Protein AF-A0A8B5Y2S9-F1 (afdb_monomer_lite)

Secondary structure (DSSP, 8-state):
--HHHHHHHHHHHHHHHHHHHHHHHTT-SSHHHHHHHHHHHHHHHH--SEEEEEEEETTEEEEEEEEES-TTTGGGPSEEGGGS-THHHH----STTGGGSSS-S---------

pLDDT: mean 71.18, std 19.57, range [27.59, 88.06]

Organism: NCBI:txid1478

Radius of gyration: 17.49 Å; chains: 1; bounding box: 39×38×59 Å

Structure (mmCIF, N/CA/C/O backbone):
data_AF-A0A8B5Y2S9-F1
#
_entry.id   AF-A0A8B5Y2S9-F1
#
loop_
_atom_site.group_PDB
_atom_site.id
_atom_site.type_symbol
_atom_site.label_atom_id
_atom_site.label_alt_id
_atom_site.label_comp_id
_atom_site.label_asym_id
_atom_site.label_entity_id
_atom_site.label_seq_id
_atom_site.pdbx_PDB_ins_code
_atom_site.Cartn_x
_atom_site.Cartn_y
_atom_site.Cartn_z
_atom_site.occupancy
_atom_site.B_iso_or_equiv
_atom_site.auth_seq_id
_atom_site.auth_comp_id
_atom_site.auth_asym_id
_atom_site.auth_atom_id
_atom_site.pdbx_PDB_model_num
ATOM 1 N N . MET A 1 1 ? 8.597 -5.375 27.428 1.00 55.69 1 MET A N 1
ATOM 2 C CA . MET A 1 1 ? 7.877 -5.818 26.216 1.00 55.69 1 MET A CA 1
ATOM 3 C C . MET A 1 1 ? 8.911 -6.187 25.168 1.00 55.69 1 MET A C 1
ATOM 5 O O . MET A 1 1 ? 9.623 -5.302 24.690 1.00 55.69 1 MET A O 1
ATOM 9 N N . ASN A 1 2 ? 9.067 -7.482 24.902 1.00 74.56 2 ASN A N 1
ATOM 10 C CA . ASN A 1 2 ? 10.093 -8.019 24.007 1.00 74.56 2 ASN A CA 1
ATOM 11 C C . ASN A 1 2 ? 9.747 -7.740 22.535 1.00 74.56 2 ASN A C 1
ATOM 13 O O . ASN A 1 2 ? 8.587 -7.529 22.180 1.00 74.56 2 ASN A O 1
ATOM 17 N N . LYS A 1 3 ? 10.762 -7.742 21.658 1.00 73.62 3 LYS A N 1
ATOM 18 C CA . LYS A 1 3 ? 10.637 -7.441 20.215 1.00 73.62 3 LYS A CA 1
ATOM 19 C C . LYS A 1 3 ? 9.526 -8.255 19.527 1.00 73.62 3 LYS A C 1
ATOM 21 O O . LYS A 1 3 ? 8.798 -7.713 18.703 1.00 73.62 3 LYS A O 1
ATOM 26 N N . SER A 1 4 ? 9.351 -9.517 19.926 1.00 75.62 4 SER A N 1
ATOM 27 C CA . SER A 1 4 ? 8.308 -10.408 19.400 1.00 75.62 4 SER A CA 1
ATOM 28 C C . SER A 1 4 ? 6.885 -9.956 19.754 1.00 75.62 4 SER A C 1
ATOM 30 O O . SER A 1 4 ? 6.002 -9.996 18.905 1.00 75.62 4 SER A O 1
ATOM 32 N N . GLU A 1 5 ? 6.658 -9.466 20.975 1.00 79.81 5 GLU A N 1
ATOM 33 C CA . GLU A 1 5 ? 5.334 -9.011 21.430 1.00 79.81 5 GLU A CA 1
ATOM 34 C C . GLU A 1 5 ? 4.921 -7.708 20.738 1.00 79.81 5 GLU A C 1
ATOM 36 O O . GLU A 1 5 ? 3.758 -7.529 20.385 1.00 79.81 5 GLU A O 1
ATOM 41 N N . LYS A 1 6 ? 5.885 -6.803 20.505 1.00 77.25 6 LYS A N 1
ATOM 42 C CA . LYS A 1 6 ? 5.662 -5.574 19.726 1.00 77.25 6 LYS A CA 1
ATOM 43 C C . LYS A 1 6 ? 5.266 -5.895 18.285 1.00 77.25 6 LYS A C 1
ATOM 45 O O . LYS A 1 6 ? 4.322 -5.301 17.777 1.00 77.25 6 LYS A O 1
ATOM 50 N N . ARG A 1 7 ? 5.959 -6.853 17.656 1.00 78.94 7 ARG A N 1
ATOM 51 C CA . ARG A 1 7 ? 5.646 -7.316 16.298 1.00 78.94 7 ARG A CA 1
ATOM 52 C C . ARG A 1 7 ? 4.257 -7.948 16.229 1.00 78.94 7 ARG A C 1
ATOM 54 O O . ARG A 1 7 ? 3.490 -7.597 15.348 1.00 78.94 7 ARG A O 1
ATOM 61 N N . MET A 1 8 ? 3.918 -8.820 17.177 1.00 80.12 8 MET A N 1
ATOM 62 C CA . MET A 1 8 ? 2.613 -9.488 17.212 1.00 80.12 8 MET A CA 1
ATOM 63 C C . MET A 1 8 ? 1.457 -8.487 17.331 1.00 80.12 8 MET A C 1
ATOM 65 O O . MET A 1 8 ? 0.513 -8.559 16.556 1.00 80.12 8 MET A O 1
ATOM 69 N N . LYS A 1 9 ? 1.572 -7.493 18.224 1.00 82.25 9 LYS A N 1
ATOM 70 C CA . LYS A 1 9 ? 0.570 -6.419 18.350 1.00 82.25 9 LYS A CA 1
ATOM 71 C C . LYS A 1 9 ? 0.437 -5.573 17.084 1.00 82.25 9 LYS A C 1
ATOM 73 O O . LYS A 1 9 ? -0.655 -5.113 16.771 1.00 82.25 9 LYS A O 1
ATOM 78 N N . LEU A 1 10 ? 1.545 -5.335 16.379 1.00 78.31 10 LEU A N 1
ATOM 79 C CA . LEU A 1 10 ? 1.525 -4.589 15.123 1.00 78.31 10 LEU A CA 1
ATOM 80 C C . LEU A 1 10 ? 0.800 -5.375 14.024 1.00 78.31 10 LEU A C 1
ATOM 82 O O . LEU A 1 10 ? -0.056 -4.809 13.353 1.00 78.31 10 LEU A O 1
ATOM 86 N N . VAL A 1 11 ? 1.100 -6.669 13.886 1.00 80.38 11 VAL A N 1
ATOM 87 C CA . VAL A 1 11 ? 0.416 -7.555 12.931 1.00 80.38 11 VAL A CA 1
ATOM 88 C C . VAL A 1 11 ? -1.078 -7.623 13.240 1.00 80.38 11 VAL A C 1
ATOM 90 O O . VAL A 1 11 ? -1.886 -7.364 12.358 1.00 80.38 11 VAL A O 1
ATOM 93 N N . GLU A 1 12 ? -1.455 -7.846 14.501 1.00 83.75 12 GLU A N 1
ATOM 94 C CA . GLU A 1 12 ? -2.862 -7.887 14.921 1.00 83.75 12 GLU A CA 1
ATOM 95 C C . GLU A 1 12 ? -3.597 -6.568 14.616 1.00 83.75 12 GLU A C 1
ATOM 97 O O . GLU A 1 12 ? -4.746 -6.571 14.169 1.00 83.75 12 GLU A O 1
ATOM 102 N N . LYS A 1 13 ? -2.935 -5.419 14.810 1.00 81.88 13 LYS A N 1
ATOM 103 C CA . LYS A 1 13 ? -3.496 -4.107 14.460 1.00 81.88 13 LYS A CA 1
ATOM 104 C C . LYS A 1 13 ? -3.727 -3.978 12.950 1.00 81.88 13 LYS A C 1
ATOM 106 O O . LYS A 1 13 ? -4.795 -3.530 12.540 1.00 81.88 13 LYS A O 1
ATOM 111 N N . ILE A 1 14 ? -2.759 -4.402 12.137 1.00 80.12 14 ILE A N 1
ATOM 112 C CA . ILE A 1 14 ? -2.859 -4.397 10.671 1.00 80.12 14 ILE A CA 1
ATOM 113 C C . ILE A 1 14 ? -3.998 -5.312 10.202 1.00 80.12 14 ILE A C 1
ATOM 115 O O . ILE A 1 14 ? -4.828 -4.888 9.401 1.00 80.12 14 ILE A O 1
ATOM 119 N N . GLU A 1 15 ? -4.087 -6.536 10.723 1.00 81.38 15 GLU A N 1
ATOM 120 C CA . GLU A 1 15 ? -5.129 -7.505 10.359 1.00 81.38 15 GLU A CA 1
ATOM 121 C C . GLU A 1 15 ? -6.535 -7.014 10.715 1.00 81.38 15 GLU A C 1
ATOM 123 O O . GLU A 1 15 ? -7.465 -7.107 9.904 1.00 81.38 15 GLU A O 1
ATOM 128 N N . ASN A 1 16 ? -6.699 -6.459 11.918 1.00 85.81 16 ASN A N 1
ATOM 129 C CA . ASN A 1 16 ? -7.972 -5.888 12.346 1.00 85.81 16 ASN A CA 1
ATOM 130 C C . ASN A 1 16 ? -8.388 -4.731 11.438 1.00 85.81 16 ASN A C 1
ATOM 132 O O . ASN A 1 16 ? -9.548 -4.668 11.017 1.00 85.81 16 ASN A O 1
ATOM 136 N N . HIS A 1 17 ? -7.443 -3.862 11.083 1.00 84.06 17 HIS A N 1
ATOM 137 C CA . HIS A 1 17 ? -7.705 -2.749 10.183 1.00 84.06 17 HIS A CA 1
ATOM 138 C C . HIS A 1 17 ? -8.068 -3.214 8.772 1.00 84.06 17 HIS A C 1
ATOM 140 O O . HIS A 1 17 ? -9.090 -2.789 8.240 1.00 84.06 17 HIS A O 1
ATOM 146 N N . LEU A 1 18 ? -7.331 -4.179 8.208 1.00 80.75 18 LEU A N 1
ATOM 147 C CA . LEU A 1 18 ? -7.660 -4.807 6.921 1.00 80.75 18 LEU A CA 1
ATOM 148 C C . LEU A 1 18 ? -9.102 -5.310 6.896 1.00 80.75 18 LEU A C 1
ATOM 150 O O . LEU A 1 18 ? -9.839 -5.057 5.943 1.00 80.75 18 LEU A O 1
ATOM 154 N N . ARG A 1 19 ? -9.531 -6.003 7.954 1.00 84.00 19 ARG A N 1
ATOM 155 C CA . ARG A 1 19 ? -10.884 -6.561 8.040 1.00 84.00 19 ARG A CA 1
ATOM 156 C C . ARG A 1 19 ? -11.962 -5.478 8.098 1.00 84.00 19 ARG A C 1
ATOM 158 O O . ARG A 1 19 ? -13.052 -5.679 7.556 1.00 84.00 19 ARG A O 1
ATOM 165 N N . LEU A 1 20 ? -11.693 -4.363 8.773 1.00 84.19 20 LEU A N 1
ATOM 166 C CA . LEU A 1 20 ? -12.609 -3.223 8.844 1.00 84.19 20 LEU A CA 1
ATOM 167 C C . LEU A 1 20 ? -12.669 -2.479 7.508 1.00 84.19 20 LEU A C 1
ATOM 169 O O . LEU A 1 20 ? -13.764 -2.263 6.986 1.00 84.19 20 LEU A O 1
ATOM 173 N N . THR A 1 21 ? -11.513 -2.166 6.928 1.00 83.12 21 THR A N 1
ATOM 174 C CA . THR A 1 21 ? -11.384 -1.515 5.622 1.00 83.12 21 THR A CA 1
ATOM 175 C C . THR A 1 21 ? -12.071 -2.342 4.539 1.00 83.12 21 THR A C 1
ATOM 177 O O . THR A 1 21 ? -12.936 -1.808 3.851 1.00 83.12 21 THR A O 1
ATOM 180 N N . ALA A 1 22 ? -11.828 -3.657 4.469 1.00 81.31 22 ALA A N 1
ATOM 181 C CA . ALA A 1 22 ? -12.434 -4.560 3.483 1.00 81.31 22 ALA A CA 1
ATOM 182 C C . ALA A 1 22 ? -13.972 -4.533 3.483 1.00 81.31 22 ALA A C 1
ATOM 184 O O . ALA A 1 22 ? -14.598 -4.569 2.426 1.00 81.31 22 ALA A O 1
ATOM 185 N N . ARG A 1 23 ? -14.606 -4.416 4.658 1.00 83.38 23 ARG A N 1
ATOM 186 C CA . ARG A 1 23 ? -16.073 -4.294 4.762 1.00 83.38 23 ARG A CA 1
ATOM 187 C C . ARG A 1 23 ? -16.600 -2.981 4.188 1.00 83.38 23 ARG A C 1
ATOM 189 O O . ARG A 1 23 ? -17.748 -2.929 3.756 1.00 83.38 23 ARG A O 1
ATOM 196 N N . ASN A 1 24 ? -15.788 -1.928 4.205 1.00 78.25 24 ASN A N 1
ATOM 197 C CA . ASN A 1 24 ? -16.136 -0.642 3.612 1.00 78.25 24 ASN A CA 1
ATOM 198 C C . ASN A 1 24 ? -15.888 -0.609 2.101 1.00 78.25 24 ASN A C 1
ATOM 200 O O . ASN A 1 24 ? -16.563 0.159 1.426 1.00 78.25 24 ASN A O 1
ATOM 204 N N . LEU A 1 25 ? -15.012 -1.470 1.565 1.00 77.31 25 LEU A N 1
ATOM 205 C CA . LEU A 1 25 ? -14.698 -1.497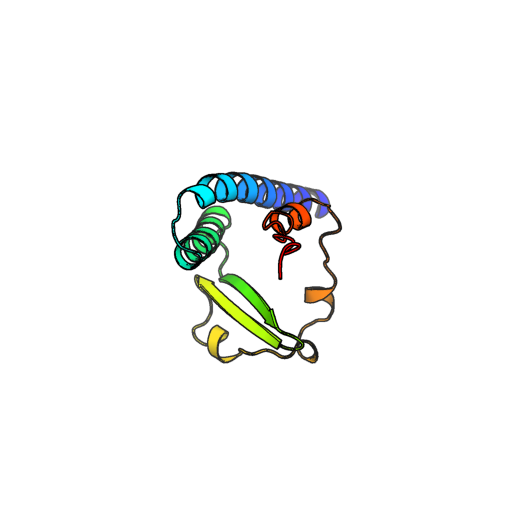 0.131 1.00 77.31 25 LEU A CA 1
ATOM 206 C C . LEU A 1 25 ? -15.901 -1.862 -0.755 1.00 77.31 25 LEU A C 1
ATOM 208 O O . LEU A 1 25 ? -15.986 -1.396 -1.881 1.00 77.31 25 LEU A O 1
ATOM 212 N N . VAL A 1 26 ? -16.872 -2.625 -0.234 1.00 74.38 26 VAL A N 1
ATOM 213 C CA . VAL A 1 26 ? -18.106 -3.020 -0.957 1.00 74.38 26 VAL A CA 1
ATOM 214 C C . VAL A 1 26 ? -18.992 -1.814 -1.322 1.00 74.38 26 VAL A C 1
ATOM 216 O O . VAL A 1 26 ? -19.973 -1.958 -2.042 1.00 74.38 26 VAL A O 1
ATOM 219 N N . LYS A 1 27 ? -18.680 -0.625 -0.798 1.00 79.31 27 LYS A N 1
ATOM 220 C CA . LYS A 1 27 ? -19.467 0.599 -0.976 1.00 79.31 27 LYS A CA 1
ATOM 221 C C . LYS A 1 27 ? -18.974 1.489 -2.122 1.00 79.31 27 LYS A C 1
ATOM 223 O O . LYS A 1 27 ? -19.612 2.507 -2.362 1.00 79.31 27 LYS A O 1
ATOM 228 N N . PHE A 1 28 ? -17.852 1.160 -2.764 1.00 83.62 28 PHE A N 1
ATOM 229 C CA . PHE A 1 28 ? -17.282 1.972 -3.841 1.00 83.62 28 PHE A CA 1
ATOM 230 C C . PHE A 1 28 ? -17.616 1.383 -5.207 1.00 83.62 28 PHE A C 1
ATOM 232 O O . PHE A 1 28 ? -17.524 0.171 -5.409 1.00 83.62 28 PHE A O 1
ATOM 239 N N . ASP A 1 29 ? -17.963 2.256 -6.149 1.00 82.94 29 ASP A N 1
ATOM 240 C CA . ASP A 1 29 ? -18.353 1.864 -7.504 1.00 82.94 29 ASP A CA 1
ATOM 241 C C . ASP A 1 29 ? -17.138 1.738 -8.434 1.00 82.94 29 ASP A C 1
ATOM 243 O O . ASP A 1 29 ? -17.216 1.110 -9.494 1.00 82.94 29 ASP A O 1
ATOM 247 N N . THR A 1 30 ? -15.992 2.310 -8.044 1.00 86.94 30 THR A N 1
ATOM 248 C CA . THR A 1 30 ? -14.771 2.292 -8.850 1.00 86.94 30 THR A CA 1
ATOM 249 C C . THR A 1 30 ? -13.571 1.686 -8.123 1.00 86.94 30 THR A C 1
ATOM 251 O O . THR A 1 30 ? -13.389 1.787 -6.906 1.00 86.94 30 THR A O 1
ATOM 254 N N . ILE A 1 31 ? -12.682 1.082 -8.917 1.00 83.81 31 ILE A N 1
ATOM 255 C CA . ILE A 1 31 ? -11.392 0.568 -8.441 1.00 83.81 31 ILE A CA 1
ATOM 256 C C . ILE A 1 31 ? -10.551 1.709 -7.856 1.00 83.81 31 ILE A C 1
ATOM 258 O O . ILE A 1 31 ? -9.898 1.519 -6.838 1.00 83.81 31 ILE A O 1
ATOM 262 N N . GLN A 1 32 ? -10.580 2.896 -8.468 1.00 83.19 32 GLN A N 1
ATOM 263 C CA . GLN A 1 32 ? -9.775 4.031 -8.020 1.00 83.19 32 GLN A CA 1
ATOM 264 C C . GLN A 1 32 ? -10.189 4.505 -6.619 1.00 83.19 32 GLN A C 1
ATOM 266 O O . GLN A 1 32 ? -9.336 4.590 -5.744 1.00 83.19 32 GLN A O 1
ATOM 271 N N . GLU A 1 33 ? -11.488 4.694 -6.368 1.00 84.62 33 GLU A N 1
ATOM 272 C CA . GLU A 1 33 ? -12.003 5.060 -5.037 1.00 84.62 33 GLU A CA 1
ATOM 273 C C . GLU A 1 33 ? -11.653 4.010 -3.978 1.00 84.62 33 GLU A C 1
ATOM 275 O O . GLU A 1 33 ? -11.263 4.343 -2.860 1.00 84.62 33 GLU A O 1
ATOM 280 N N . THR A 1 34 ? -11.739 2.731 -4.348 1.00 86.69 34 THR A N 1
ATOM 281 C CA . THR A 1 34 ? -11.366 1.608 -3.479 1.00 86.69 34 THR A CA 1
ATOM 282 C C . THR A 1 34 ? -9.891 1.685 -3.075 1.00 86.69 34 THR A C 1
ATOM 284 O O . THR A 1 34 ? -9.546 1.488 -1.906 1.00 86.69 34 THR A O 1
ATOM 287 N N . LEU A 1 35 ? -9.009 1.966 -4.036 1.00 86.88 35 LEU A N 1
ATOM 288 C CA . LEU A 1 35 ? -7.568 2.078 -3.819 1.00 86.88 35 LEU A CA 1
ATOM 289 C C . LEU A 1 35 ? -7.216 3.311 -2.977 1.00 86.88 35 LEU A C 1
ATOM 291 O O . LEU A 1 35 ? -6.469 3.179 -2.006 1.00 86.88 35 LEU A O 1
ATOM 295 N N . ASP A 1 36 ? -7.793 4.469 -3.298 1.00 87.50 36 ASP A N 1
ATOM 296 C CA . ASP A 1 36 ? -7.562 5.716 -2.565 1.00 87.50 36 ASP A CA 1
ATOM 297 C C . ASP A 1 36 ? -8.019 5.587 -1.108 1.00 87.50 36 ASP A C 1
ATOM 299 O O . ASP A 1 36 ? -7.242 5.851 -0.187 1.00 87.50 36 ASP A O 1
ATOM 303 N N . PHE A 1 37 ? -9.225 5.055 -0.880 1.00 87.50 37 PHE A N 1
ATOM 304 C CA . PHE A 1 37 ? -9.732 4.793 0.467 1.00 87.50 37 PHE A CA 1
ATOM 305 C C . PHE A 1 37 ? -8.849 3.811 1.240 1.00 87.50 37 PHE A C 1
ATOM 307 O O . PHE A 1 37 ? -8.623 3.977 2.441 1.00 87.50 37 PHE A O 1
ATOM 314 N N . THR A 1 38 ? -8.332 2.780 0.567 1.00 85.50 38 THR A N 1
ATOM 315 C CA . THR A 1 38 ? -7.451 1.803 1.211 1.00 85.50 38 THR A CA 1
ATOM 316 C C . THR A 1 38 ? -6.198 2.498 1.732 1.00 85.50 38 THR A C 1
ATOM 318 O O . THR A 1 38 ? -5.917 2.404 2.925 1.00 85.50 38 THR A O 1
ATOM 321 N N . VAL A 1 39 ? -5.489 3.254 0.893 1.00 87.19 39 VAL A N 1
ATOM 322 C CA . VAL A 1 39 ? -4.250 3.931 1.307 1.00 87.19 39 VAL A CA 1
ATOM 323 C C . VAL A 1 39 ? -4.514 4.960 2.410 1.00 87.19 39 VAL A C 1
ATOM 325 O O . VAL A 1 39 ? -3.791 4.978 3.409 1.00 87.19 39 VAL A O 1
ATOM 328 N N . GLU A 1 40 ? -5.580 5.755 2.291 1.00 88.06 40 GLU A N 1
ATOM 329 C CA . GLU A 1 40 ? -5.963 6.737 3.316 1.00 88.06 40 GLU A CA 1
ATOM 330 C C . GLU A 1 40 ? -6.286 6.083 4.657 1.00 88.06 40 GLU A C 1
ATOM 332 O O . GLU A 1 40 ? -5.820 6.539 5.702 1.00 88.06 40 GLU A O 1
ATOM 337 N N . SER A 1 41 ? -7.045 4.984 4.647 1.00 85.69 41 SER A N 1
ATOM 338 C CA . SER A 1 41 ? -7.410 4.300 5.885 1.00 85.69 41 SER A CA 1
ATOM 339 C C . SER A 1 41 ? -6.168 3.837 6.650 1.00 85.69 41 SER A C 1
ATOM 341 O O . SER A 1 41 ? -6.124 3.941 7.874 1.00 85.69 41 SER A O 1
ATOM 343 N N . PHE A 1 42 ? -5.151 3.330 5.950 1.00 83.62 42 PHE A N 1
ATOM 344 C CA . PHE A 1 42 ? -3.908 2.860 6.561 1.00 83.62 42 PHE A CA 1
ATOM 345 C C . PHE A 1 42 ? -3.048 3.997 7.095 1.00 83.62 42 PHE A C 1
ATOM 347 O O . PHE A 1 42 ? -2.526 3.893 8.207 1.00 83.62 42 PHE A O 1
ATOM 354 N N . GLN A 1 43 ? -2.934 5.083 6.332 1.00 83.50 43 GLN A N 1
ATOM 355 C CA . GLN A 1 43 ? -2.209 6.272 6.765 1.00 83.50 43 GLN A CA 1
ATOM 356 C C . GLN A 1 43 ? -2.783 6.805 8.087 1.00 83.50 43 GLN A C 1
ATOM 358 O O . GLN A 1 43 ? -2.033 7.062 9.031 1.00 83.50 43 GLN A O 1
ATOM 363 N N . LEU A 1 44 ? -4.111 6.916 8.178 1.00 83.62 44 LEU A N 1
ATOM 364 C CA . LEU A 1 44 ? -4.794 7.435 9.363 1.00 83.62 44 LEU A CA 1
ATOM 365 C C . LEU A 1 44 ? -4.639 6.517 10.584 1.00 83.62 44 LEU A C 1
ATOM 367 O O . LEU A 1 44 ? -4.387 7.003 11.684 1.00 83.62 44 LEU A O 1
ATOM 371 N N . GLU A 1 45 ? -4.761 5.201 10.401 1.00 81.56 45 GLU A N 1
ATOM 372 C CA . GLU A 1 45 ? -4.736 4.238 11.510 1.00 81.56 45 GLU A CA 1
ATOM 373 C C . GLU A 1 45 ? -3.326 4.003 12.074 1.00 81.56 45 GLU A C 1
ATOM 375 O O . GLU A 1 45 ? -3.151 3.758 13.276 1.00 81.56 45 GLU A O 1
ATOM 380 N N . LEU A 1 46 ? -2.305 4.032 11.215 1.00 78.12 46 LEU A N 1
ATOM 381 C CA . LEU A 1 46 ? -0.941 3.642 11.579 1.00 78.12 46 LEU A CA 1
ATOM 382 C C . LEU A 1 46 ? 0.031 4.820 11.682 1.00 78.12 46 LEU A C 1
ATOM 384 O O . LEU A 1 46 ? 1.140 4.620 12.177 1.00 78.12 46 LEU A O 1
ATOM 388 N N . SER A 1 47 ? -0.390 6.027 11.283 1.00 77.69 47 SER A N 1
ATOM 389 C CA . SER A 1 47 ? 0.446 7.237 11.276 1.00 77.69 47 SER A CA 1
ATOM 390 C C . SER A 1 47 ? 1.771 7.010 10.545 1.00 77.69 47 SER A C 1
ATOM 392 O O . SER A 1 47 ? 2.832 7.417 11.011 1.00 77.69 47 SER A O 1
ATOM 394 N N . TRP A 1 48 ? 1.710 6.281 9.432 1.00 80.88 48 TRP A N 1
ATOM 395 C CA . TRP A 1 48 ? 2.870 6.008 8.598 1.00 80.88 48 TRP A CA 1
ATOM 396 C C . TRP A 1 48 ? 3.205 7.225 7.743 1.00 80.88 48 TRP A C 1
ATOM 398 O O . TRP A 1 48 ? 2.318 7.835 7.151 1.00 80.88 48 TRP A O 1
ATOM 408 N N . ASP A 1 49 ? 4.500 7.526 7.651 1.00 79.00 49 ASP A N 1
ATOM 409 C CA . ASP A 1 49 ? 5.033 8.636 6.850 1.00 79.00 49 ASP A CA 1
ATOM 410 C C . ASP A 1 49 ? 4.841 8.424 5.341 1.00 79.00 49 ASP A C 1
ATOM 412 O O . ASP A 1 49 ? 5.024 9.343 4.545 1.00 79.00 49 ASP A O 1
ATOM 416 N N . PHE A 1 50 ? 4.525 7.191 4.941 1.00 82.88 50 PHE A N 1
ATOM 417 C CA . PHE A 1 50 ? 4.309 6.809 3.559 1.00 82.88 50 PHE A CA 1
ATOM 418 C C . PHE A 1 50 ? 3.488 5.521 3.464 1.00 82.88 50 PHE A C 1
ATOM 420 O O . PHE A 1 50 ? 3.781 4.535 4.146 1.00 82.88 50 PHE A O 1
ATOM 427 N N . VAL A 1 51 ? 2.489 5.514 2.581 1.00 85.44 51 VAL A N 1
ATOM 428 C CA . VAL A 1 51 ? 1.689 4.326 2.257 1.00 85.44 51 VAL A CA 1
ATOM 429 C C . VAL A 1 51 ? 1.446 4.292 0.753 1.00 85.44 51 VAL A C 1
ATOM 431 O O . VAL A 1 51 ? 1.013 5.288 0.180 1.00 85.44 51 VAL A O 1
ATOM 434 N N . ALA A 1 52 ? 1.681 3.152 0.104 1.00 85.88 52 ALA A N 1
ATOM 435 C CA . ALA A 1 52 ? 1.402 2.992 -1.320 1.00 85.88 52 ALA A CA 1
ATOM 436 C C . ALA A 1 52 ? 0.954 1.585 -1.688 1.00 85.88 52 ALA A C 1
ATOM 438 O O . ALA A 1 52 ? 1.330 0.602 -1.050 1.00 85.88 52 ALA A O 1
ATOM 439 N N . ILE A 1 53 ? 0.186 1.510 -2.771 1.00 86.00 53 ILE A N 1
ATOM 440 C CA . ILE A 1 53 ? -0.112 0.264 -3.466 1.00 86.00 53 ILE A CA 1
ATOM 441 C C . ILE A 1 53 ? 0.767 0.230 -4.708 1.00 86.00 53 ILE A C 1
ATOM 443 O O . ILE A 1 53 ? 0.606 1.038 -5.629 1.00 86.00 53 ILE A O 1
ATOM 447 N N . ILE A 1 54 ? 1.705 -0.712 -4.709 1.00 86.00 54 ILE A N 1
ATOM 448 C CA . ILE A 1 54 ? 2.637 -0.946 -5.805 1.00 86.00 54 ILE A CA 1
ATOM 449 C C . ILE A 1 54 ? 2.162 -2.173 -6.582 1.00 86.00 54 ILE A C 1
ATOM 451 O O . ILE A 1 54 ? 1.908 -3.229 -6.007 1.00 86.00 54 ILE A O 1
ATOM 455 N N . LEU A 1 55 ? 2.023 -2.021 -7.892 1.00 84.94 55 LEU A N 1
ATOM 456 C CA . LEU A 1 55 ? 1.737 -3.105 -8.818 1.00 84.94 55 LEU A CA 1
ATOM 457 C C . LEU A 1 55 ? 3.044 -3.671 -9.344 1.00 84.94 55 LEU A C 1
ATOM 459 O O . LEU A 1 55 ? 3.984 -2.929 -9.622 1.00 84.94 55 LEU A O 1
ATOM 463 N N . ARG A 1 56 ? 3.071 -4.985 -9.516 1.00 83.44 56 ARG A N 1
ATOM 464 C CA . ARG A 1 56 ? 4.139 -5.683 -10.214 1.00 83.44 56 ARG A CA 1
ATOM 465 C C . ARG A 1 56 ? 3.642 -6.069 -11.599 1.00 83.44 56 ARG A C 1
ATOM 467 O O . ARG A 1 56 ? 2.600 -6.713 -11.700 1.00 83.44 56 ARG A O 1
ATOM 474 N N . ASP A 1 57 ? 4.404 -5.699 -12.616 1.00 83.19 57 ASP A N 1
ATOM 475 C CA . ASP A 1 57 ? 4.226 -6.143 -13.995 1.00 83.19 57 ASP A CA 1
ATOM 476 C C . ASP A 1 57 ? 5.577 -6.667 -14.488 1.00 83.19 57 ASP A C 1
ATOM 478 O O . ASP A 1 57 ? 6.569 -5.937 -14.474 1.00 83.19 57 ASP A O 1
ATOM 482 N N . ASP A 1 58 ? 5.639 -7.960 -14.800 1.00 84.38 58 ASP A N 1
ATOM 483 C CA . ASP A 1 58 ? 6.873 -8.696 -15.092 1.00 84.38 58 ASP A CA 1
ATOM 484 C C . ASP A 1 58 ? 8.015 -8.445 -14.075 1.00 84.38 58 ASP A C 1
ATOM 486 O O . ASP A 1 58 ? 7.966 -8.903 -12.919 1.00 84.38 58 ASP A O 1
ATOM 490 N N . ASP A 1 59 ? 9.059 -7.743 -14.525 1.00 85.12 59 ASP A N 1
ATOM 491 C CA . ASP A 1 59 ? 10.284 -7.391 -13.810 1.00 85.12 59 ASP A CA 1
ATOM 492 C C . ASP A 1 59 ? 10.274 -5.955 -13.267 1.00 85.12 59 ASP A C 1
ATOM 494 O O . ASP A 1 59 ? 11.302 -5.466 -12.789 1.00 85.12 59 ASP A O 1
ATOM 498 N N . ARG A 1 60 ? 9.120 -5.282 -13.298 1.00 84.88 60 ARG A N 1
ATOM 499 C CA . ARG A 1 60 ? 8.968 -3.878 -12.917 1.00 84.88 60 ARG A CA 1
ATOM 500 C C . ARG A 1 60 ? 7.887 -3.664 -11.874 1.00 84.88 60 ARG A C 1
ATOM 502 O O . ARG A 1 60 ? 6.852 -4.329 -11.832 1.00 84.88 60 ARG A O 1
ATOM 509 N N . LEU A 1 61 ? 8.136 -2.673 -11.033 1.00 86.00 61 LEU A N 1
ATOM 510 C CA . LEU A 1 61 ? 7.203 -2.162 -10.047 1.00 86.00 61 LEU A CA 1
ATOM 511 C C . LEU A 1 61 ? 6.676 -0.802 -10.495 1.00 86.00 61 LEU A C 1
ATOM 513 O O . LEU A 1 61 ? 7.442 0.034 -10.976 1.00 86.00 61 LEU A O 1
ATOM 517 N N . TYR A 1 62 ?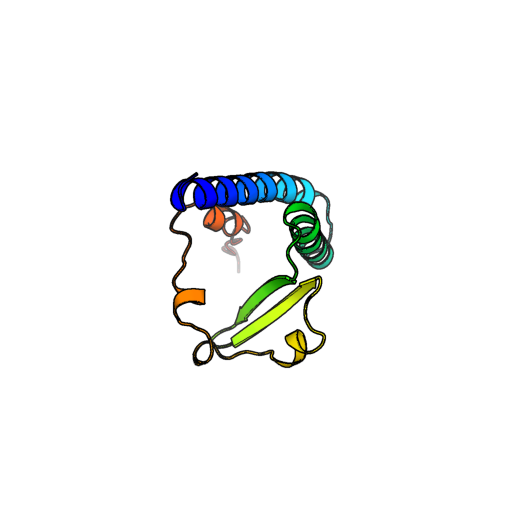 5.381 -0.575 -10.296 1.00 86.00 62 TYR A N 1
ATOM 518 C CA . TYR A 1 62 ? 4.675 0.652 -10.657 1.00 86.00 62 TYR A CA 1
ATOM 519 C C . TYR A 1 62 ? 3.805 1.125 -9.490 1.00 86.00 62 TYR A C 1
ATOM 521 O O . TYR A 1 62 ? 3.059 0.324 -8.925 1.00 86.00 62 TYR A O 1
ATOM 529 N N . PRO A 1 63 ? 3.820 2.415 -9.129 1.00 86.38 63 PRO A N 1
ATOM 530 C CA . PRO A 1 63 ? 2.954 2.929 -8.090 1.00 86.38 63 PRO A CA 1
ATOM 531 C C . PRO A 1 63 ? 1.567 3.151 -8.690 1.00 86.38 63 PRO A C 1
ATOM 533 O O . PRO A 1 63 ? 1.416 3.845 -9.697 1.00 86.38 63 PRO A O 1
ATOM 536 N N . LYS A 1 64 ? 0.538 2.551 -8.089 1.00 85.62 64 LYS A N 1
ATOM 537 C CA .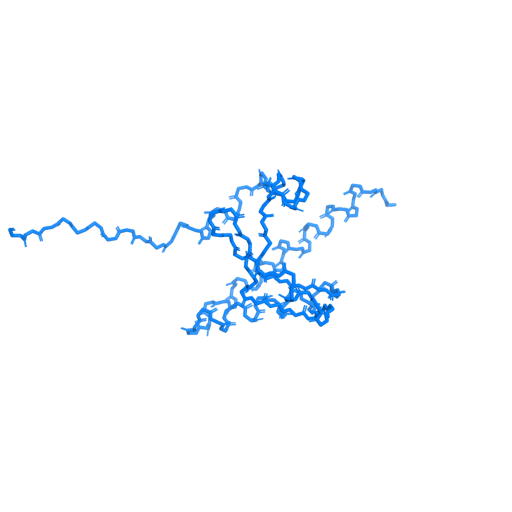 LYS A 1 64 ? -0.846 2.754 -8.532 1.00 85.62 64 LYS A CA 1
ATOM 538 C C . LYS A 1 64 ? -1.512 3.904 -7.794 1.00 85.62 64 LYS A C 1
ATOM 540 O O . LYS A 1 64 ? -2.172 4.721 -8.424 1.00 85.62 64 LYS A O 1
ATOM 545 N N . VAL A 1 65 ? -1.332 3.944 -6.478 1.00 87.62 65 VAL A N 1
ATOM 546 C CA . VAL A 1 65 ? -1.790 5.007 -5.577 1.00 87.62 65 VAL A CA 1
ATOM 547 C C . VAL A 1 65 ? -0.810 5.124 -4.415 1.00 87.62 65 VAL A C 1
ATOM 549 O O . VAL A 1 65 ? -0.218 4.122 -4.002 1.00 87.62 65 VAL A O 1
ATOM 552 N N . TRP A 1 66 ? -0.639 6.328 -3.877 1.00 87.69 66 TRP A N 1
ATOM 553 C CA . TRP A 1 66 ? 0.167 6.569 -2.684 1.00 87.69 66 TRP A CA 1
ATOM 554 C C . TRP A 1 66 ? -0.357 7.761 -1.883 1.00 87.69 66 TRP A C 1
ATOM 556 O O . TRP A 1 66 ? -1.075 8.616 -2.406 1.00 87.69 66 TRP A O 1
ATOM 566 N N . LYS A 1 67 ? 0.014 7.811 -0.604 1.00 84.75 67 LYS A N 1
ATOM 567 C CA . LYS A 1 67 ? -0.199 8.945 0.293 1.00 84.75 67 LYS A CA 1
ATOM 568 C C . LYS A 1 67 ? 1.083 9.253 1.040 1.00 84.75 67 LYS A C 1
ATOM 570 O O . LYS A 1 67 ? 1.793 8.340 1.464 1.00 84.75 67 LYS A O 1
ATOM 575 N N . GLU A 1 68 ? 1.311 10.552 1.216 1.00 81.19 68 GLU A N 1
ATOM 576 C CA . GLU A 1 68 ? 2.533 11.107 1.796 1.00 81.19 68 GLU A CA 1
ATOM 577 C C . GLU A 1 68 ? 3.793 10.653 1.039 1.00 81.19 68 GLU A C 1
ATOM 579 O O . GLU A 1 68 ? 3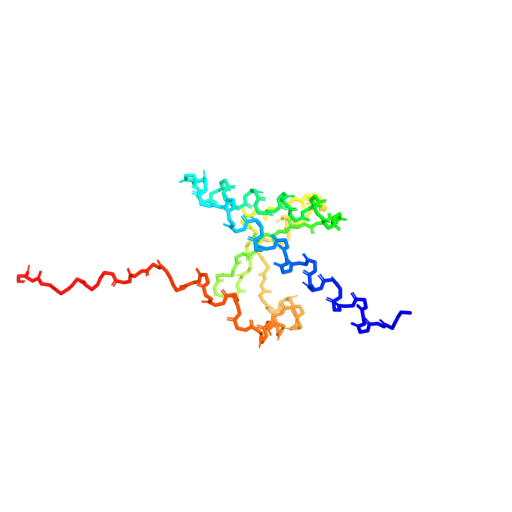.722 10.156 -0.090 1.00 81.19 68 GLU A O 1
ATOM 584 N N . GLY A 1 69 ? 4.960 10.856 1.644 1.00 73.12 69 GLY A N 1
ATOM 585 C CA . GLY A 1 69 ? 6.258 10.539 1.062 1.00 73.12 69 GLY A CA 1
ATOM 586 C C . GLY A 1 69 ? 6.980 11.736 0.447 1.00 73.12 69 GLY A C 1
ATOM 587 O O . GLY A 1 69 ? 6.477 12.856 0.362 1.00 73.12 69 GLY A O 1
ATOM 588 N N . SER A 1 70 ? 8.223 11.484 0.036 1.00 71.38 70 SER A N 1
ATOM 589 C CA . SER A 1 70 ? 9.038 12.479 -0.660 1.00 71.38 70 SER A CA 1
ATOM 590 C C . SER A 1 70 ? 8.427 12.795 -2.031 1.00 71.38 70 SER A C 1
ATOM 592 O O . SER A 1 70 ? 8.022 11.859 -2.726 1.00 71.38 70 SER A O 1
ATOM 594 N N . PRO A 1 71 ? 8.444 14.063 -2.486 1.00 67.31 71 PRO A N 1
ATOM 595 C CA . PRO A 1 71 ? 8.039 14.432 -3.845 1.00 67.31 71 PRO A CA 1
ATOM 596 C C . PRO A 1 71 ? 8.740 13.604 -4.931 1.00 67.31 71 PRO A C 1
ATOM 598 O O . PRO A 1 71 ? 8.173 13.372 -5.990 1.00 67.31 71 PRO A O 1
ATOM 601 N N . HIS A 1 72 ? 9.948 13.116 -4.637 1.00 72.56 72 HIS A N 1
ATOM 602 C CA . HIS A 1 72 ? 10.782 12.345 -5.558 1.00 72.56 72 HIS A CA 1
ATOM 603 C C . HIS A 1 72 ? 10.533 10.836 -5.532 1.00 72.56 72 HIS A C 1
ATOM 605 O O . HIS A 1 72 ? 11.182 10.088 -6.261 1.00 72.56 72 HIS A O 1
ATOM 611 N N . PHE A 1 73 ? 9.622 10.353 -4.684 1.00 74.31 73 PHE A N 1
ATOM 612 C CA . PHE A 1 73 ? 9.330 8.924 -4.617 1.00 74.31 73 PHE A CA 1
ATOM 613 C C . PHE A 1 73 ? 8.772 8.415 -5.949 1.00 74.31 73 PHE A C 1
ATOM 615 O O . PHE A 1 73 ? 9.247 7.410 -6.468 1.00 74.31 73 PHE A O 1
ATOM 622 N N . ALA A 1 74 ? 7.820 9.148 -6.536 1.00 73.12 74 ALA A N 1
ATOM 623 C CA . ALA A 1 74 ? 7.236 8.801 -7.829 1.00 73.12 74 ALA A CA 1
ATOM 624 C C . ALA A 1 74 ? 8.273 8.817 -8.967 1.00 73.12 74 ALA A C 1
ATOM 626 O O . ALA A 1 74 ? 8.185 7.989 -9.870 1.00 73.12 74 ALA A O 1
ATOM 627 N N . ASP A 1 75 ? 9.288 9.685 -8.879 1.00 82.62 75 ASP A N 1
ATOM 628 C CA . ASP A 1 75 ? 10.360 9.812 -9.880 1.00 82.62 75 ASP A CA 1
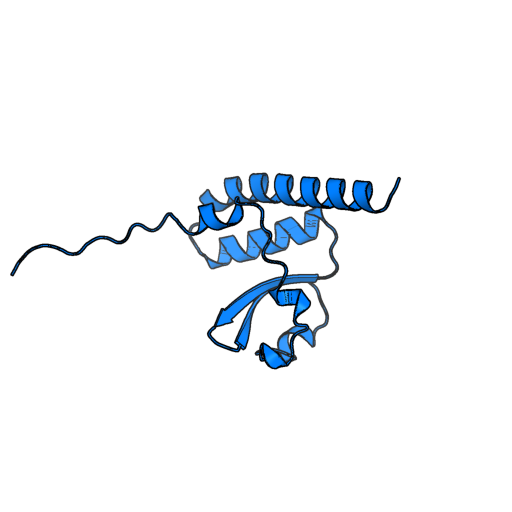ATOM 629 C C . ASP A 1 75 ? 11.247 8.559 -9.963 1.00 82.62 75 ASP A C 1
ATOM 631 O O . ASP A 1 75 ? 11.942 8.351 -10.956 1.00 82.62 75 ASP A O 1
ATOM 635 N N . SER A 1 76 ? 11.235 7.720 -8.923 1.00 81.69 76 SER A N 1
ATOM 636 C CA . SER A 1 76 ? 12.018 6.480 -8.883 1.00 81.69 76 SER A CA 1
ATOM 637 C C . SER A 1 76 ? 11.347 5.332 -9.641 1.00 81.69 76 SER A C 1
ATOM 639 O O . SER A 1 76 ? 11.975 4.300 -9.857 1.00 81.69 76 SER A O 1
ATOM 641 N N . PHE A 1 77 ? 10.081 5.482 -10.039 1.00 83.06 77 PHE A N 1
ATOM 642 C CA . PHE A 1 77 ? 9.340 4.442 -10.740 1.00 83.06 77 PHE A CA 1
ATOM 643 C C . PHE A 1 77 ? 9.351 4.649 -12.260 1.00 83.06 77 PHE A C 1
ATOM 645 O O . PHE A 1 77 ? 9.291 5.784 -12.733 1.00 83.06 77 PHE A O 1
ATOM 652 N N . PRO A 1 78 ? 9.339 3.560 -13.049 1.00 87.62 78 PRO A N 1
ATOM 653 C CA . PRO A 1 78 ? 9.271 2.161 -12.619 1.00 87.62 78 PRO A CA 1
ATOM 654 C C . PRO A 1 78 ? 10.604 1.603 -12.106 1.00 87.62 78 PRO A C 1
ATOM 656 O O . PRO A 1 78 ? 11.634 1.779 -12.751 1.00 87.62 78 PRO A O 1
ATOM 659 N N . ILE A 1 79 ? 10.555 0.870 -10.990 1.00 86.62 79 ILE A N 1
ATOM 660 C CA . ILE A 1 79 ? 11.730 0.228 -10.375 1.00 86.62 79 ILE A CA 1
ATOM 661 C C . ILE A 1 79 ? 11.864 -1.190 -10.924 1.00 86.62 79 ILE A C 1
ATOM 663 O O . ILE A 1 79 ? 10.874 -1.923 -10.970 1.00 86.62 79 ILE A O 1
ATOM 667 N N . HIS A 1 80 ? 13.070 -1.595 -11.318 1.00 86.81 80 HIS A N 1
A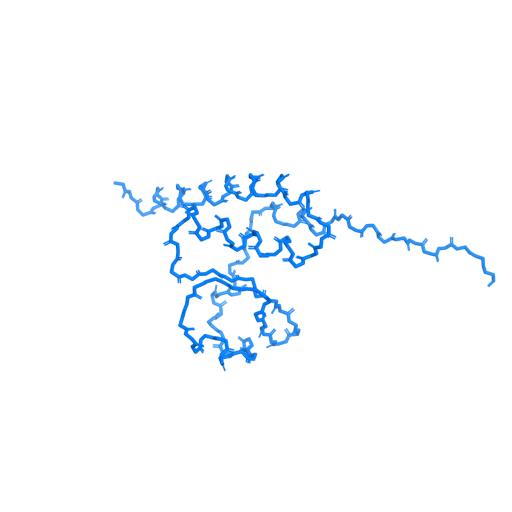TOM 668 C CA . HIS A 1 80 ? 13.326 -2.971 -11.736 1.00 86.81 80 HIS A CA 1
ATOM 669 C C . HIS A 1 80 ? 13.482 -3.882 -10.506 1.00 86.81 80 HIS A C 1
ATOM 671 O O . HIS A 1 80 ? 14.170 -3.521 -9.556 1.00 86.81 80 HIS A O 1
ATOM 677 N N . LEU A 1 81 ? 12.904 -5.088 -10.504 1.00 80.31 81 LEU A N 1
ATOM 678 C CA . LEU A 1 81 ? 12.954 -5.992 -9.339 1.00 80.31 81 LEU A CA 1
ATOM 679 C C . LEU A 1 81 ? 14.386 -6.347 -8.921 1.00 80.31 81 LEU A C 1
ATOM 681 O O . LEU A 1 81 ? 14.645 -6.551 -7.742 1.00 80.31 81 LEU A O 1
ATOM 685 N N . GLY A 1 82 ? 15.320 -6.389 -9.876 1.00 80.06 82 GLY A N 1
ATOM 686 C CA . GLY A 1 82 ? 16.746 -6.597 -9.595 1.00 80.06 82 GLY A CA 1
ATOM 687 C C . GLY A 1 82 ? 17.423 -5.448 -8.833 1.00 80.06 82 GLY A C 1
ATOM 688 O O . GLY A 1 82 ? 18.531 -5.627 -8.339 1.00 80.06 82 GLY A O 1
ATOM 689 N N . GLU A 1 83 ? 16.780 -4.282 -8.743 1.00 82.50 83 GLU A N 1
ATOM 690 C CA . GLU A 1 83 ? 17.227 -3.127 -7.952 1.00 82.50 83 GLU A CA 1
ATOM 691 C C . GLU A 1 83 ? 16.574 -3.100 -6.561 1.00 82.50 83 GLU A C 1
ATOM 693 O O . GLU A 1 83 ? 16.974 -2.320 -5.696 1.00 82.50 83 GLU A O 1
ATOM 698 N N . CYS A 1 84 ? 15.574 -3.955 -6.323 1.00 79.12 84 CYS A N 1
ATOM 699 C CA . CYS A 1 84 ? 14.955 -4.113 -5.017 1.00 79.12 84 CYS A CA 1
ATOM 700 C C . CYS A 1 84 ? 15.786 -5.037 -4.123 1.00 79.12 84 CYS A C 1
ATOM 702 O O . CYS A 1 84 ? 16.412 -5.992 -4.582 1.00 79.12 84 CYS A O 1
ATOM 704 N N . SER A 1 85 ? 15.731 -4.786 -2.813 1.00 76.69 85 SER A N 1
ATOM 705 C CA . SER A 1 85 ? 16.245 -5.736 -1.826 1.00 76.69 85 SER A CA 1
ATOM 706 C C . SER A 1 85 ? 15.480 -7.059 -1.970 1.00 76.69 85 SER A C 1
ATOM 708 O O . SER A 1 85 ? 14.245 -7.015 -1.972 1.00 76.69 85 SER A O 1
ATOM 710 N N . PRO A 1 86 ? 16.151 -8.220 -2.077 1.00 68.56 86 PRO A N 1
ATOM 711 C CA . PRO A 1 86 ? 15.476 -9.511 -2.230 1.00 68.56 86 PRO A CA 1
ATOM 712 C C . PRO A 1 86 ? 14.482 -9.787 -1.089 1.00 68.56 86 PRO A C 1
ATOM 714 O O . PRO A 1 86 ? 13.397 -10.319 -1.317 1.00 68.56 86 PRO A O 1
ATOM 717 N N . GLU A 1 87 ? 14.769 -9.297 0.117 1.00 67.38 87 GLU A N 1
ATOM 718 C CA . GLU A 1 87 ? 13.920 -9.433 1.304 1.00 67.38 87 GLU A CA 1
ATOM 719 C C . GLU A 1 87 ? 12.553 -8.747 1.159 1.00 67.38 87 GLU A C 1
ATOM 721 O O . GLU A 1 87 ? 11.593 -9.154 1.809 1.00 67.38 87 GLU A O 1
ATOM 726 N N . ILE A 1 88 ? 12.440 -7.725 0.302 1.00 65.38 88 ILE A N 1
ATOM 727 C CA . ILE A 1 88 ? 11.182 -6.993 0.085 1.00 65.38 88 ILE A CA 1
ATOM 728 C C . ILE A 1 88 ? 10.161 -7.837 -0.693 1.00 65.38 88 ILE A C 1
ATOM 730 O O . ILE A 1 88 ? 8.962 -7.579 -0.617 1.00 65.38 88 ILE A O 1
ATOM 734 N N . LEU A 1 89 ? 10.641 -8.837 -1.443 1.00 63.62 89 LEU A N 1
ATOM 735 C CA . LEU A 1 89 ? 9.832 -9.757 -2.247 1.00 63.62 89 LEU A CA 1
ATOM 736 C C . LEU A 1 89 ? 9.723 -11.149 -1.608 1.00 63.62 89 LEU A C 1
ATOM 738 O O . LEU A 1 89 ? 8.807 -11.894 -1.942 1.00 63.62 89 LEU A O 1
ATOM 742 N N . GLU A 1 90 ? 10.653 -11.505 -0.718 1.00 59.56 90 GLU A N 1
ATOM 743 C CA . GLU A 1 90 ? 10.720 -12.820 -0.068 1.00 59.56 90 GLU A CA 1
ATOM 744 C C . GLU A 1 90 ? 9.829 -12.952 1.179 1.00 59.56 90 GLU A C 1
ATOM 746 O O . GLU A 1 90 ? 9.536 -14.077 1.594 1.00 59.56 90 GLU A O 1
ATOM 751 N N . GLU A 1 91 ? 9.321 -11.851 1.748 1.00 51.03 91 GLU A N 1
ATOM 752 C CA . GLU A 1 91 ? 8.212 -11.910 2.712 1.00 51.03 91 GLU A CA 1
ATOM 753 C C . GLU A 1 91 ? 6.878 -12.154 1.985 1.00 51.03 91 GLU A C 1
ATOM 755 O O . GLU A 1 91 ? 5.932 -11.366 2.039 1.00 51.03 91 GLU A O 1
ATOM 760 N N . GLU A 1 92 ? 6.760 -13.318 1.342 1.00 45.91 92 GLU A N 1
ATOM 761 C CA . GLU A 1 92 ? 5.456 -13.959 1.248 1.00 45.91 92 GLU A CA 1
ATOM 762 C C . GLU A 1 92 ? 4.960 -14.128 2.685 1.00 45.91 92 GLU A C 1
ATOM 764 O O . GLU A 1 92 ? 5.490 -14.933 3.458 1.00 45.91 92 GLU A O 1
ATOM 769 N N . VAL A 1 93 ? 3.951 -13.345 3.068 1.00 42.72 93 VAL A N 1
ATOM 770 C CA . VAL A 1 93 ? 3.170 -13.606 4.273 1.00 42.72 93 VAL A CA 1
ATOM 771 C C . VAL A 1 93 ? 2.612 -15.019 4.115 1.00 42.72 93 VAL A C 1
ATOM 773 O O . VAL A 1 93 ? 1.585 -15.236 3.478 1.00 42.72 93 VAL A O 1
ATOM 776 N N . LYS A 1 94 ? 3.317 -16.003 4.681 1.00 37.69 94 LYS A N 1
ATOM 777 C CA . LYS A 1 94 ? 2.959 -17.429 4.732 1.00 37.69 94 LYS A CA 1
ATOM 778 C C . LYS A 1 94 ? 1.719 -17.708 5.590 1.00 37.69 94 LYS A C 1
ATOM 780 O O . LYS A 1 94 ? 1.514 -18.840 6.015 1.00 37.69 94 LYS A O 1
ATOM 785 N N . ASP A 1 95 ? 0.874 -16.705 5.805 1.00 34.44 95 ASP A N 1
ATOM 786 C CA . ASP A 1 95 ? -0.427 -16.850 6.432 1.00 34.44 95 ASP A CA 1
ATOM 787 C C . ASP A 1 95 ? -1.535 -16.645 5.395 1.00 34.44 95 ASP A C 1
ATOM 789 O O . ASP A 1 95 ? -1.695 -15.596 4.774 1.00 34.44 95 ASP A O 1
ATOM 793 N N . SER A 1 96 ? -2.298 -17.722 5.214 1.00 37.75 96 SER A N 1
ATOM 794 C CA . SER A 1 96 ? -3.253 -18.043 4.142 1.00 37.75 96 SER A CA 1
ATOM 795 C C . SER A 1 96 ? -4.442 -17.088 3.906 1.00 37.75 96 SER A C 1
ATOM 797 O O . SER A 1 96 ? -5.440 -17.485 3.298 1.00 37.75 96 SER A O 1
ATOM 799 N N . TYR A 1 97 ? -4.397 -15.842 4.374 1.00 38.75 97 TYR A N 1
ATOM 800 C CA . TYR A 1 97 ? -5.568 -14.962 4.392 1.00 38.75 97 TYR A CA 1
ATOM 801 C C . TYR A 1 97 ? -5.641 -13.976 3.220 1.00 38.75 97 TYR A C 1
ATOM 803 O O . TYR A 1 97 ? -6.752 -13.627 2.819 1.00 38.75 97 TYR A O 1
ATOM 811 N N . ILE A 1 98 ? -4.518 -13.579 2.606 1.00 35.97 98 ILE A N 1
ATOM 812 C CA . ILE A 1 98 ? -4.544 -12.611 1.488 1.00 35.97 98 ILE A CA 1
ATOM 813 C C . ILE A 1 98 ? -4.910 -13.279 0.150 1.00 35.97 98 ILE A C 1
ATOM 815 O O . ILE A 1 98 ? -5.612 -12.682 -0.666 1.00 35.97 98 ILE A O 1
ATOM 819 N N . THR A 1 99 ? -4.595 -14.564 -0.038 1.00 31.28 99 THR A N 1
ATOM 820 C CA . THR A 1 99 ? -4.973 -15.329 -1.245 1.00 31.28 99 THR A CA 1
ATOM 821 C C . THR A 1 99 ? -6.491 -15.512 -1.402 1.00 31.28 99 THR A C 1
ATOM 823 O O . THR A 1 99 ? -6.966 -15.872 -2.475 1.00 31.28 99 THR A O 1
ATOM 826 N N . LYS A 1 100 ? -7.297 -15.243 -0.363 1.00 27.59 100 LYS A N 1
ATOM 827 C CA . LYS A 1 100 ? -8.764 -15.319 -0.470 1.00 27.59 100 LYS A CA 1
ATOM 828 C C . LYS A 1 100 ? -9.411 -14.118 -1.158 1.00 27.59 100 LYS A C 1
ATOM 830 O O . LYS A 1 100 ? -10.553 -14.249 -1.583 1.00 27.59 100 LYS A O 1
ATOM 835 N N . LEU A 1 101 ? -8.722 -12.984 -1.307 1.00 32.31 101 LEU A N 1
ATOM 836 C CA . LEU A 1 101 ? -9.274 -11.839 -2.046 1.00 32.31 101 LEU A CA 1
ATOM 837 C C . LEU A 1 101 ? -9.048 -11.935 -3.565 1.00 32.31 101 LEU A C 1
ATOM 839 O O . LEU A 1 101 ? -9.731 -11.243 -4.313 1.00 32.31 101 LEU A O 1
ATOM 843 N N . SER A 1 102 ? -8.169 -12.825 -4.040 1.00 34.00 102 SER A N 1
ATOM 844 C CA . SER A 1 102 ? -7.932 -13.071 -5.474 1.00 34.00 102 SER A CA 1
ATOM 845 C C . SER A 1 102 ? -8.746 -14.231 -6.067 1.00 34.00 102 SER A C 1
ATOM 847 O O . SER A 1 102 ? -8.703 -14.456 -7.274 1.00 34.00 102 SER A O 1
ATOM 849 N N . LEU A 1 103 ? -9.550 -14.938 -5.268 1.00 30.42 103 LEU A N 1
ATOM 850 C CA . LEU A 1 103 ? -10.429 -16.019 -5.733 1.00 30.42 103 LEU A CA 1
ATOM 851 C C . LEU A 1 103 ? -11.896 -15.603 -5.603 1.00 30.42 103 LEU A C 1
ATOM 853 O O . LEU A 1 103 ? -12.630 -16.069 -4.736 1.00 30.42 103 LEU A O 1
ATOM 857 N N . GLY A 1 104 ? -12.307 -14.682 -6.474 1.00 31.78 104 GLY A N 1
ATOM 858 C CA . GLY A 1 104 ? -13.682 -14.181 -6.516 1.00 31.78 104 GLY A CA 1
ATOM 859 C C . GLY A 1 104 ? -14.139 -13.585 -7.847 1.00 31.78 104 GLY A C 1
ATOM 860 O O . GLY A 1 104 ? -15.269 -13.118 -7.920 1.00 31.78 104 GLY A O 1
ATOM 861 N N . MET A 1 105 ? -13.326 -13.614 -8.908 1.00 28.92 105 MET A N 1
ATOM 862 C CA . MET A 1 105 ? -13.816 -13.381 -10.270 1.00 28.92 105 MET A CA 1
ATOM 863 C C . MET A 1 105 ? -13.799 -14.713 -11.005 1.00 28.92 105 MET A C 1
ATOM 865 O O . MET A 1 105 ? -12.788 -15.134 -11.560 1.00 28.92 105 MET A O 1
ATOM 869 N N . GLY A 1 106 ? -14.936 -15.404 -10.916 1.00 29.62 106 GLY A N 1
ATOM 870 C CA . GLY A 1 106 ? -15.192 -16.640 -11.632 1.00 29.62 106 GLY A CA 1
ATOM 871 C C . GLY A 1 106 ? -14.909 -16.461 -13.116 1.00 29.62 106 GLY A C 1
ATOM 872 O O . GLY A 1 106 ? -15.490 -15.606 -13.785 1.00 29.62 106 GLY A O 1
ATOM 873 N N . SER A 1 107 ? -14.008 -17.296 -13.615 1.00 29.56 107 SER A N 1
ATOM 874 C CA . SER A 1 107 ? -13.882 -17.614 -15.023 1.00 29.56 107 SER A CA 1
ATOM 875 C C . SER A 1 107 ? -15.251 -18.089 -15.512 1.00 29.56 107 SER A C 1
ATOM 877 O O . SER A 1 107 ? -15.679 -19.199 -15.207 1.00 29.56 107 SER A O 1
ATOM 879 N N . TYR A 1 108 ? -15.967 -17.230 -16.237 1.00 34.44 108 TYR A N 1
ATOM 880 C CA . TYR A 1 108 ? -17.060 -17.675 -17.090 1.00 34.44 108 TYR A CA 1
ATOM 881 C C . TYR A 1 108 ? -16.427 -18.559 -18.167 1.00 34.44 108 TYR A C 1
ATOM 883 O O . TYR A 1 108 ? -15.840 -18.065 -19.133 1.00 34.44 108 TYR A O 1
ATOM 891 N N . GLU A 1 109 ? -16.500 -19.874 -17.965 1.00 33.44 109 GLU A N 1
ATOM 892 C CA . GLU A 1 109 ? -16.313 -20.859 -19.020 1.00 33.44 109 GLU A CA 1
ATOM 893 C C . GLU A 1 109 ? -17.281 -20.516 -20.152 1.00 33.44 109 GLU A C 1
ATOM 895 O O . GLU A 1 109 ? -18.493 -20.714 -20.058 1.00 33.44 109 GLU A O 1
ATOM 900 N N . ARG A 1 110 ? -16.747 -19.976 -21.248 1.00 33.34 110 ARG A N 1
ATOM 901 C CA . ARG A 1 110 ? -17.464 -19.916 -22.517 1.00 33.34 110 ARG A CA 1
ATOM 902 C C . ARG A 1 110 ? -17.331 -21.281 -23.188 1.00 33.34 110 ARG A C 1
ATOM 904 O O . ARG A 1 110 ? -16.565 -21.456 -24.128 1.00 33.34 110 ARG A O 1
ATOM 911 N N . THR A 1 111 ? -18.102 -22.238 -22.689 1.00 36.44 111 THR A N 1
ATOM 912 C CA . THR A 1 111 ? -18.465 -23.445 -23.430 1.00 36.44 111 THR A CA 1
ATOM 913 C C . THR A 1 111 ? -19.925 -23.296 -23.825 1.00 36.44 111 THR A C 1
ATOM 915 O O . THR A 1 111 ? -20.791 -23.485 -22.980 1.00 36.44 111 THR A O 1
ATOM 918 N N . ALA A 1 112 ? -20.188 -22.903 -25.076 1.00 33.28 112 ALA A N 1
ATOM 919 C CA . ALA A 1 112 ? -21.308 -23.387 -25.894 1.00 33.28 112 ALA A CA 1
ATOM 920 C C . ALA A 1 112 ? -21.509 -22.531 -27.161 1.00 33.28 112 ALA A C 1
ATOM 922 O O . ALA A 1 112 ? -21.794 -21.340 -27.078 1.00 33.28 112 ALA A O 1
ATOM 923 N N . LEU A 1 113 ? -21.481 -23.239 -28.298 1.00 37.38 113 LEU A N 1
ATOM 924 C CA . LEU A 1 113 ? -22.220 -22.995 -29.545 1.00 37.38 113 LEU A CA 1
ATOM 925 C C . LEU A 1 113 ? -21.683 -21.908 -30.493 1.00 37.38 113 LEU A C 1
ATOM 927 O O . LEU A 1 113 ? -22.114 -20.757 -30.460 1.00 37.38 113 LEU A O 1
ATOM 931 N N . SER A 1 114 ? -20.891 -22.311 -31.489 1.00 37.50 114 SER A N 1
ATOM 932 C CA . SER A 1 114 ? -21.404 -22.781 -32.797 1.00 37.50 114 SER A CA 1
ATOM 933 C C . SER A 1 114 ? -20.282 -23.388 -33.633 1.00 37.50 114 SER A C 1
ATOM 935 O O . SER A 1 114 ? -19.167 -22.825 -33.595 1.00 37.50 114 SER A O 1
#

Sequence (114 aa):
MNKSEKRMKLVEKIENHLRLTARNLVKFDTIQETLDFTVESFQLELSWDFVAIILRDDDRLYPKVWKEGSPHFADSFPIHLGECSPEILEEEVKDSYITKLSLGMGSYERTALS

Foldseek 3Di:
DDPVVVVVVVVVLVVVLCVVLVVCLVVDPDPLVSQASVQVSCCVSPVDQKGFDWDDDPQWIATPDMDHDDPCPNVCPRDGNVNDDVVVVPPPVPDPDPVVVVPDPDDPPPDDDD